Protein AF-A0A532AJ25-F1 (afdb_monomer_lite)

Structure (mmCIF, N/CA/C/O backbone):
data_AF-A0A532AJ25-F1
#
_entry.id   AF-A0A532AJ25-F1
#
loop_
_atom_site.group_PDB
_atom_site.id
_atom_site.type_symbol
_atom_site.label_atom_id
_atom_site.label_alt_id
_atom_site.label_comp_id
_atom_site.label_asym_id
_atom_site.label_entity_id
_atom_site.label_seq_id
_atom_site.pdbx_PDB_ins_code
_atom_site.Cartn_x
_atom_site.Cartn_y
_atom_site.Cartn_z
_atom_site.occupancy
_atom_site.B_iso_or_equiv
_atom_site.auth_seq_id
_atom_site.auth_comp_id
_atom_site.auth_asym_id
_atom_site.auth_atom_id
_atom_site.pdbx_PDB_model_num
ATOM 1 N N . MET A 1 1 ? 5.134 -1.542 -18.037 1.00 75.62 1 MET A N 1
ATOM 2 C CA . MET A 1 1 ? 4.747 -2.971 -17.939 1.00 75.62 1 MET A CA 1
ATOM 3 C C . MET A 1 1 ? 3.757 -3.030 -16.807 1.00 75.62 1 MET A C 1
ATOM 5 O O . MET A 1 1 ? 4.047 -2.468 -15.759 1.00 75.62 1 MET A O 1
ATOM 9 N N . LEU A 1 2 ? 2.592 -3.623 -17.050 1.00 82.00 2 LEU A N 1
ATOM 10 C CA . LEU A 1 2 ? 1.502 -3.591 -16.088 1.00 82.00 2 LEU A CA 1
ATOM 11 C C . LEU A 1 2 ? 1.689 -4.702 -15.052 1.00 82.00 2 LEU A C 1
ATOM 13 O O . LEU A 1 2 ? 1.893 -5.858 -15.427 1.00 82.00 2 LEU A O 1
ATOM 17 N N . TYR A 1 3 ? 1.611 -4.348 -13.775 1.00 87.56 3 TYR A N 1
ATOM 18 C CA . TYR A 1 3 ? 1.651 -5.291 -12.664 1.00 87.56 3 TYR A CA 1
ATOM 19 C C . TYR A 1 3 ? 0.387 -5.159 -11.823 1.00 87.56 3 TYR A C 1
ATOM 21 O O . TYR A 1 3 ? -0.218 -4.089 -11.744 1.00 87.56 3 TYR A O 1
ATOM 29 N N . THR A 1 4 ? 0.023 -6.246 -11.154 1.00 91.00 4 THR A N 1
ATOM 30 C CA . THR A 1 4 ? -1.013 -6.235 -10.123 1.00 91.00 4 THR A CA 1
ATOM 31 C C . THR A 1 4 ? -0.334 -6.287 -8.764 1.00 91.00 4 THR A C 1
ATOM 33 O O . THR A 1 4 ? 0.335 -7.266 -8.433 1.00 91.00 4 THR A O 1
ATOM 36 N N . LEU A 1 5 ? -0.496 -5.227 -7.978 1.00 90.62 5 LEU A N 1
ATOM 37 C CA . LEU A 1 5 ? -0.133 -5.205 -6.571 1.00 90.62 5 LEU A CA 1
ATOM 38 C C . LEU A 1 5 ? -1.257 -5.876 -5.780 1.00 90.62 5 LEU A C 1
ATOM 40 O O . LEU A 1 5 ? -2.369 -5.354 -5.719 1.00 90.62 5 LEU A O 1
ATOM 44 N N . VAL A 1 6 ? -0.961 -7.032 -5.193 1.00 92.19 6 VAL A N 1
ATOM 45 C CA . VAL A 1 6 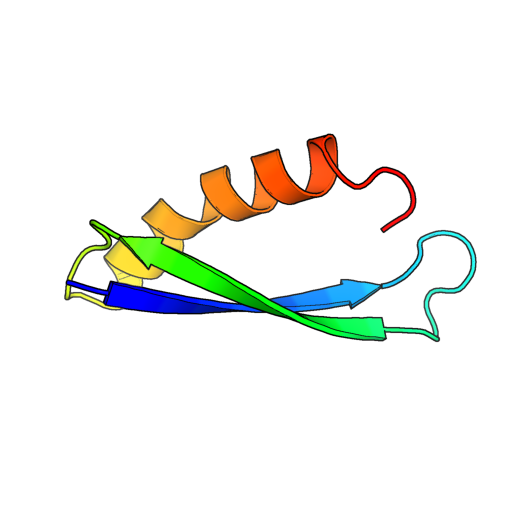? -1.886 -7.761 -4.322 1.00 92.19 6 VAL A CA 1
ATOM 46 C C . VAL A 1 6 ? -1.535 -7.445 -2.873 1.00 92.19 6 VAL A C 1
ATOM 48 O O . VAL A 1 6 ? -0.391 -7.623 -2.456 1.00 92.19 6 VAL A O 1
ATOM 51 N N . MET A 1 7 ? -2.511 -6.962 -2.114 1.00 92.06 7 MET A N 1
ATOM 52 C CA . MET A 1 7 ? -2.367 -6.540 -0.722 1.00 92.06 7 MET A CA 1
ATOM 53 C C . MET A 1 7 ? -3.368 -7.298 0.142 1.00 92.06 7 MET A C 1
ATOM 55 O O . MET A 1 7 ? -4.504 -7.509 -0.271 1.00 92.06 7 MET A O 1
ATOM 59 N N . MET A 1 8 ? -2.965 -7.675 1.352 1.00 92.00 8 MET A N 1
ATOM 60 C CA . MET A 1 8 ? -3.885 -8.118 2.396 1.00 92.00 8 MET A CA 1
ATOM 61 C C . MET A 1 8 ? -4.031 -6.970 3.389 1.00 92.00 8 MET A C 1
ATOM 63 O O . MET A 1 8 ? -3.037 -6.546 3.977 1.00 92.00 8 MET A O 1
ATOM 67 N N . VAL A 1 9 ? -5.243 -6.447 3.528 1.00 90.38 9 VAL A N 1
ATOM 68 C CA . VAL A 1 9 ? -5.557 -5.289 4.380 1.00 90.38 9 VAL A CA 1
ATOM 69 C C . VAL A 1 9 ? -6.616 -5.697 5.391 1.00 90.38 9 VAL A C 1
ATOM 71 O O . VAL A 1 9 ? -7.471 -6.512 5.057 1.00 90.38 9 VAL A O 1
ATOM 74 N N . CYS A 1 10 ? -6.571 -5.180 6.615 1.00 89.75 10 CYS A N 1
ATOM 75 C CA . CYS A 1 10 ? -7.475 -5.600 7.687 1.00 89.75 10 CYS A CA 1
ATOM 76 C C . CYS A 1 10 ? -8.111 -4.380 8.330 1.00 89.75 10 CYS A C 1
ATOM 78 O O . CYS A 1 10 ? -7.418 -3.411 8.600 1.00 89.75 10 CYS A O 1
ATOM 80 N N . LEU A 1 11 ? -9.406 -4.440 8.632 1.00 83.94 11 LEU A N 1
ATOM 81 C CA . LEU A 1 11 ? -10.042 -3.343 9.355 1.00 83.94 11 LEU A CA 1
ATOM 82 C C . LEU A 1 11 ? -9.429 -3.185 10.753 1.00 83.94 11 LEU A C 1
ATOM 84 O O . LEU A 1 11 ? -9.261 -4.153 11.495 1.00 83.94 11 LEU A O 1
ATOM 88 N N . THR A 1 12 ? -9.095 -1.953 11.117 1.00 83.38 12 THR A N 1
ATOM 89 C CA . THR A 1 12 ? -8.449 -1.628 12.400 1.00 83.38 12 THR A CA 1
ATOM 90 C C . THR A 1 12 ? -9.338 -1.902 13.613 1.00 83.38 12 THR A C 1
ATOM 92 O O . THR A 1 12 ? -8.834 -2.283 14.669 1.00 83.38 12 THR A O 1
ATOM 95 N N . ASP A 1 13 ? -10.652 -1.745 13.471 1.00 81.88 13 ASP A N 1
ATOM 96 C CA . ASP A 1 13 ? -11.65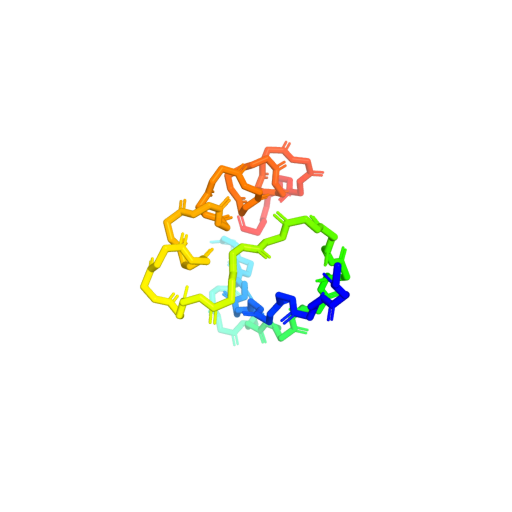6 -2.024 14.501 1.00 81.88 13 ASP A CA 1
ATOM 97 C C . ASP A 1 13 ? -12.100 -3.496 14.521 1.00 81.88 13 ASP A C 1
ATOM 99 O O . ASP A 1 13 ? -12.526 -4.003 15.562 1.00 81.88 13 ASP A O 1
ATOM 103 N N . VAL A 1 14 ? -11.949 -4.202 13.396 1.00 81.25 14 VAL A N 1
ATOM 104 C CA . VAL A 1 14 ? -12.265 -5.628 13.248 1.00 81.25 14 VAL A CA 1
ATOM 105 C C . VAL A 1 14 ? -11.121 -6.347 12.513 1.00 81.25 14 VAL A C 1
ATOM 107 O O . VAL A 1 14 ? -11.248 -6.726 11.350 1.00 81.25 14 VAL A O 1
ATOM 110 N N . PRO A 1 15 ? -9.987 -6.627 13.180 1.00 73.50 15 PRO A N 1
ATOM 111 C CA . PRO A 1 15 ? -8.801 -7.186 12.521 1.00 73.50 15 PRO A CA 1
ATOM 112 C C . PRO A 1 15 ? -8.995 -8.620 12.007 1.00 73.50 15 PRO A C 1
ATOM 114 O O . PRO A 1 15 ? -8.134 -9.153 11.316 1.00 73.50 15 PRO A O 1
ATOM 117 N N . GLN A 1 16 ? -10.116 -9.265 12.342 1.00 80.94 16 GLN A N 1
ATOM 118 C CA . GLN A 1 16 ? -10.479 -10.581 11.809 1.00 80.94 16 GLN A CA 1
ATOM 119 C C . GLN A 1 16 ? -11.080 -10.508 10.401 1.00 80.94 16 GLN A C 1
ATOM 121 O O . GLN A 1 16 ? -11.1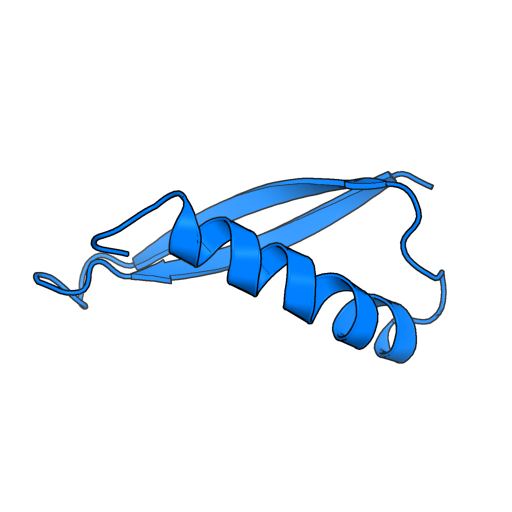26 -11.520 9.704 1.00 80.94 16 GLN A O 1
ATOM 126 N N . THR A 1 17 ? -11.520 -9.326 9.966 1.00 82.31 17 THR A N 1
ATOM 127 C CA . THR A 1 17 ? -11.971 -9.083 8.596 1.00 82.31 17 THR A CA 1
ATOM 128 C C . THR A 1 17 ? -10.818 -8.485 7.801 1.00 82.31 17 THR A C 1
ATOM 130 O O . THR A 1 17 ? -10.688 -7.266 7.681 1.00 82.31 17 THR A O 1
ATOM 133 N N . CYS A 1 18 ? -9.955 -9.368 7.300 1.00 89.56 18 CYS A N 1
ATOM 134 C CA . CYS A 1 18 ? -8.943 -9.021 6.314 1.00 89.56 18 CYS A CA 1
ATOM 135 C C . CYS A 1 18 ? -9.452 -9.324 4.907 1.00 89.56 18 CYS A C 1
ATOM 137 O O . CYS A 1 18 ? -10.116 -10.335 4.672 1.00 89.56 18 CYS A O 1
ATOM 139 N N . GLU A 1 19 ? -9.100 -8.471 3.960 1.00 89.62 19 GLU A N 1
ATOM 140 C CA . GLU A 1 19 ? -9.504 -8.581 2.570 1.00 89.62 19 GLU A CA 1
ATOM 141 C C . GLU A 1 19 ? -8.281 -8.543 1.662 1.00 89.62 19 GLU A C 1
ATOM 143 O O . GLU A 1 19 ? -7.327 -7.793 1.885 1.00 89.62 19 GLU A O 1
ATOM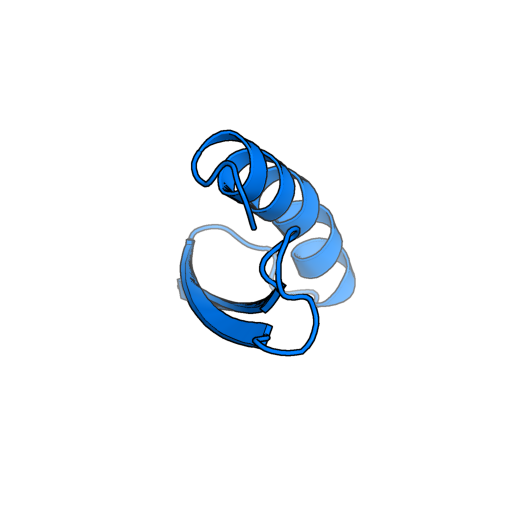 148 N N . GLN A 1 20 ? -8.328 -9.348 0.603 1.00 91.06 20 GLN A N 1
ATOM 149 C CA . GLN A 1 20 ? -7.381 -9.222 -0.490 1.00 91.06 20 GLN A CA 1
ATOM 150 C C . GLN A 1 20 ? -7.821 -8.067 -1.390 1.00 91.06 20 GLN A C 1
ATOM 152 O O . GLN A 1 20 ? -8.941 -8.047 -1.903 1.00 91.06 20 GLN A O 1
ATOM 157 N N . ARG A 1 21 ? -6.925 -7.107 -1.595 1.00 89.94 21 ARG A N 1
ATOM 158 C CA . ARG A 1 21 ? -7.111 -5.969 -2.491 1.00 89.94 21 ARG A CA 1
ATOM 159 C C . ARG A 1 21 ? -6.095 -6.034 -3.612 1.00 89.94 21 ARG A C 1
ATOM 161 O O . ARG A 1 21 ? -4.920 -6.311 -3.392 1.00 89.94 21 ARG A O 1
ATOM 168 N N . GLU A 1 22 ? -6.563 -5.764 -4.819 1.00 92.62 22 GLU A N 1
ATOM 169 C CA . GLU A 1 22 ? -5.745 -5.779 -6.022 1.00 92.62 22 GLU A CA 1
ATOM 170 C C . GLU A 1 22 ? -5.731 -4.385 -6.632 1.00 92.62 22 GLU A C 1
ATOM 172 O O . GLU A 1 22 ? -6.780 -3.787 -6.868 1.00 92.62 22 GLU A O 1
ATOM 177 N N . GLN A 1 23 ? -4.533 -3.864 -6.877 1.00 88.94 23 GLN A N 1
ATOM 178 C CA . GLN A 1 23 ? -4.322 -2.555 -7.473 1.00 88.94 23 GLN A CA 1
ATOM 179 C C . GLN A 1 23 ? -3.430 -2.706 -8.701 1.00 88.94 23 GLN A C 1
ATOM 181 O O . GLN A 1 23 ? -2.291 -3.163 -8.608 1.00 88.94 23 GLN A O 1
ATOM 186 N N . MET A 1 24 ? -3.928 -2.293 -9.865 1.00 91.19 24 MET A N 1
ATOM 187 C CA . MET A 1 24 ? -3.088 -2.200 -11.056 1.00 91.19 24 MET A CA 1
ATOM 188 C C . MET A 1 24 ? -2.098 -1.050 -10.897 1.00 91.19 24 MET A C 1
ATOM 190 O O . MET A 1 24 ? -2.478 0.068 -10.534 1.00 91.19 24 MET A O 1
ATOM 194 N N . VAL A 1 25 ? -0.832 -1.339 -11.177 1.00 90.06 25 VAL A N 1
ATOM 195 C CA . VAL A 1 25 ? 0.282 -0.397 -11.089 1.00 90.06 25 VAL A CA 1
ATOM 196 C C . VAL A 1 25 ? 1.132 -0.514 -12.350 1.00 90.06 25 VAL A C 1
ATOM 198 O O . VAL A 1 25 ? 1.411 -1.6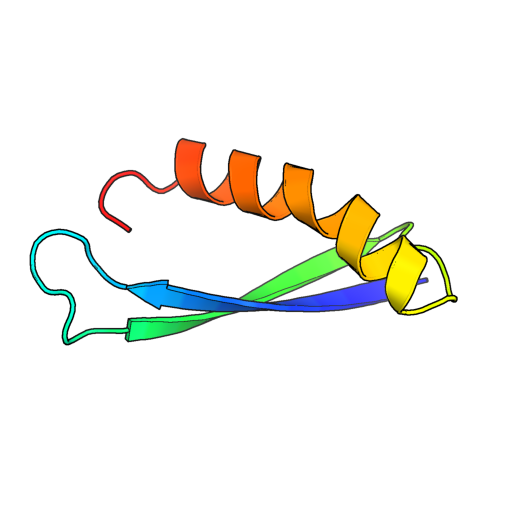09 -12.841 1.00 90.06 25 VAL A O 1
ATOM 201 N N . ASP A 1 26 ? 1.527 0.630 -12.898 1.00 90.88 26 ASP A N 1
ATOM 202 C CA . ASP A 1 26 ? 2.431 0.695 -14.044 1.00 90.88 26 ASP A CA 1
ATOM 203 C C . ASP A 1 26 ? 3.807 1.199 -13.604 1.00 90.88 26 ASP A C 1
ATOM 205 O O . ASP A 1 26 ? 3.962 1.836 -12.561 1.00 90.88 26 ASP A O 1
ATOM 209 N N . GLY A 1 27 ? 4.817 0.891 -14.410 1.00 87.06 27 GLY A N 1
ATOM 210 C CA . GLY A 1 27 ? 6.167 1.418 -14.231 1.00 87.06 27 GLY A CA 1
ATOM 211 C C . GLY A 1 27 ? 6.997 0.745 -13.137 1.00 87.06 27 GLY A C 1
ATOM 212 O O . GLY A 1 27 ? 8.078 1.246 -12.832 1.00 87.06 27 GLY A O 1
ATOM 213 N N . LEU A 1 28 ? 6.553 -0.385 -12.572 1.00 90.56 28 LEU A N 1
ATOM 214 C CA . LEU A 1 28 ? 7.399 -1.159 -11.660 1.00 90.56 28 LEU A CA 1
ATOM 215 C C . LEU A 1 28 ? 8.558 -1.836 -12.403 1.00 90.56 28 LEU A C 1
ATOM 217 O O . LEU A 1 28 ? 8.450 -2.242 -13.567 1.00 90.56 28 LEU A O 1
ATOM 221 N N . ALA A 1 29 ? 9.676 -1.973 -11.695 1.00 91.94 29 ALA A N 1
ATOM 222 C CA . ALA A 1 29 ? 10.846 -2.690 -12.168 1.00 91.94 29 ALA A CA 1
ATOM 223 C C . ALA A 1 29 ? 10.531 -4.167 -12.452 1.00 91.94 29 ALA A C 1
ATOM 225 O O . ALA A 1 29 ? 9.696 -4.788 -11.807 1.00 91.94 29 ALA A O 1
ATOM 226 N N . MET A 1 30 ? 11.261 -4.754 -13.400 1.00 88.81 30 MET A N 1
ATOM 227 C CA . MET A 1 30 ? 11.135 -6.178 -13.736 1.00 88.81 30 MET A CA 1
ATOM 228 C C . MET A 1 30 ? 11.796 -7.098 -12.707 1.00 88.81 30 MET A C 1
ATOM 230 O O . MET A 1 30 ? 11.420 -8.258 -12.566 1.00 88.81 30 MET A O 1
ATOM 234 N N . ASN A 1 31 ? 12.777 -6.576 -11.966 1.00 92.56 31 ASN A N 1
ATOM 235 C CA . ASN A 1 31 ? 13.369 -7.289 -10.846 1.00 92.56 31 ASN A CA 1
ATOM 236 C C . ASN A 1 31 ? 12.392 -7.291 -9.652 1.00 92.56 31 ASN A C 1
ATOM 238 O O . ASN A 1 31 ? 12.038 -6.204 -9.187 1.00 92.56 31 ASN A O 1
ATOM 242 N N . PRO A 1 32 ? 12.013 -8.461 -9.101 1.00 87.56 32 PRO A N 1
ATOM 243 C CA . PRO A 1 32 ? 11.026 -8.540 -8.023 1.00 87.56 32 PRO A CA 1
ATOM 244 C C . PRO A 1 32 ? 11.410 -7.769 -6.756 1.00 87.56 32 PRO A C 1
ATOM 246 O O . PRO A 1 32 ? 10.560 -7.123 -6.149 1.00 87.56 32 PRO A O 1
ATOM 249 N N . GLY A 1 33 ? 12.689 -7.793 -6.367 1.00 92.44 33 GLY A N 1
ATOM 250 C CA . GLY A 1 33 ? 13.163 -7.076 -5.182 1.00 92.44 33 GLY A CA 1
ATOM 251 C C . GLY A 1 33 ? 13.050 -5.562 -5.354 1.00 92.44 33 GLY A C 1
ATOM 252 O O . GLY A 1 33 ? 12.548 -4.865 -4.475 1.00 92.44 33 GLY A O 1
ATOM 253 N N . THR A 1 34 ? 13.445 -5.046 -6.519 1.00 94.19 34 THR A N 1
ATOM 254 C CA . THR A 1 34 ? 13.288 -3.621 -6.842 1.00 94.19 34 THR A CA 1
ATOM 255 C C . THR A 1 34 ? 11.815 -3.220 -6.959 1.00 94.19 34 THR A C 1
ATOM 257 O O . THR A 1 34 ? 11.435 -2.172 -6.441 1.00 94.19 34 THR A O 1
ATOM 260 N N . ALA A 1 35 ? 10.977 -4.056 -7.581 1.00 92.12 35 ALA A N 1
ATOM 261 C CA . ALA A 1 35 ? 9.537 -3.822 -7.696 1.00 92.12 35 ALA A CA 1
ATOM 262 C C . ALA A 1 35 ? 8.865 -3.732 -6.320 1.00 92.12 35 ALA A C 1
ATOM 264 O O . ALA A 1 35 ? 8.065 -2.831 -6.081 1.00 92.12 35 ALA A O 1
ATOM 265 N N . PHE A 1 36 ? 9.239 -4.619 -5.392 1.00 90.94 36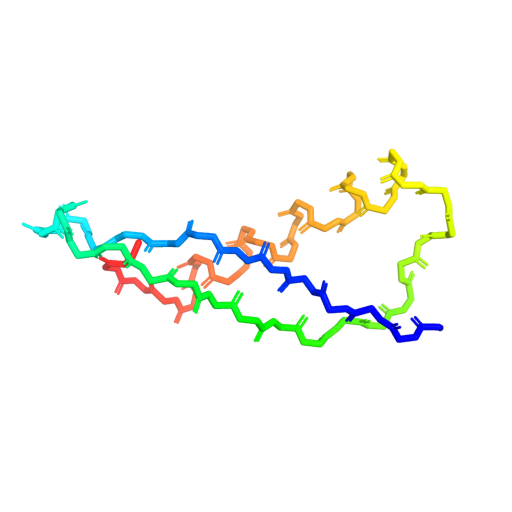 PHE A N 1
ATOM 266 C CA . PHE A 1 36 ? 8.731 -4.611 -4.022 1.00 90.94 36 PHE A CA 1
ATOM 267 C C . PHE A 1 36 ? 9.071 -3.311 -3.285 1.00 90.94 36 PHE A C 1
ATOM 269 O O . PHE A 1 36 ? 8.199 -2.725 -2.644 1.00 90.94 36 PHE A O 1
ATOM 276 N N . MET A 1 37 ? 10.312 -2.827 -3.419 1.00 94.75 37 MET A N 1
ATOM 277 C CA . MET A 1 37 ? 10.736 -1.550 -2.832 1.00 94.75 37 MET A CA 1
ATOM 278 C C . MET A 1 37 ? 9.970 -0.363 -3.428 1.00 94.75 37 MET A C 1
ATOM 280 O O . MET A 1 37 ? 9.564 0.539 -2.700 1.00 94.75 37 MET A O 1
ATOM 284 N N . GLN A 1 38 ? 9.732 -0.374 -4.740 1.00 94.06 38 GLN A N 1
ATOM 285 C CA . GLN A 1 38 ? 8.950 0.656 -5.430 1.00 94.06 38 GLN A CA 1
ATOM 286 C C . GLN A 1 38 ? 7.455 0.612 -5.082 1.00 94.06 38 GLN A C 1
ATOM 288 O O . GLN A 1 38 ? 6.795 1.648 -5.118 1.00 94.06 38 GLN A O 1
ATOM 293 N N . ALA A 1 39 ? 6.920 -0.556 -4.720 1.00 93.19 39 ALA A N 1
ATOM 294 C CA . ALA A 1 39 ? 5.530 -0.707 -4.304 1.00 93.19 39 ALA A CA 1
ATOM 295 C C . ALA A 1 39 ? 5.253 -0.138 -2.901 1.00 93.19 39 ALA A C 1
ATOM 297 O O . ALA A 1 39 ? 4.134 0.299 -2.645 1.00 93.19 39 ALA A O 1
ATOM 298 N N . GLN A 1 40 ? 6.253 -0.084 -2.010 1.00 93.00 40 GLN A N 1
ATOM 299 C CA . GLN A 1 40 ? 6.090 0.421 -0.635 1.00 93.00 40 GLN A CA 1
ATOM 300 C C . GLN A 1 40 ? 5.404 1.800 -0.545 1.00 93.00 40 GLN A C 1
ATOM 302 O O . GLN A 1 40 ? 4.402 1.911 0.163 1.00 93.00 40 GLN A O 1
ATOM 307 N N . PRO A 1 41 ? 5.850 2.855 -1.261 1.00 94.06 41 PRO A N 1
ATOM 308 C CA . PRO A 1 41 ? 5.172 4.154 -1.215 1.00 94.06 41 PRO A CA 1
ATOM 309 C C . PRO A 1 41 ? 3.749 4.125 -1.797 1.00 94.06 41 PRO A C 1
ATOM 311 O O . PRO A 1 41 ? 2.921 4.949 -1.411 1.00 94.06 41 PRO A O 1
ATOM 314 N N . LEU A 1 42 ? 3.438 3.187 -2.701 1.00 93.12 42 LEU A N 1
ATOM 315 C CA . LEU A 1 42 ? 2.084 3.019 -3.241 1.00 93.12 42 LEU A CA 1
ATOM 316 C C . LEU A 1 42 ? 1.138 2.459 -2.174 1.00 93.12 42 LEU A C 1
ATOM 318 O O . LEU A 1 42 ? 0.025 2.960 -2.031 1.00 93.12 42 LEU A O 1
ATOM 322 N N . VAL A 1 43 ? 1.605 1.480 -1.393 1.00 91.94 43 VAL A N 1
ATOM 323 C CA . VAL A 1 43 ? 0.871 0.947 -0.234 1.00 91.94 43 VAL A CA 1
ATOM 324 C C . VAL A 1 43 ? 0.676 2.037 0.822 1.00 91.94 43 VAL A C 1
ATOM 326 O O . VAL A 1 43 ? -0.435 2.216 1.309 1.00 91.94 43 VAL A O 1
ATOM 329 N N . ALA A 1 44 ? 1.718 2.817 1.129 1.00 92.19 44 ALA A N 1
ATOM 330 C CA . ALA A 1 44 ? 1.621 3.912 2.098 1.00 92.19 44 ALA A CA 1
ATOM 331 C C . ALA A 1 44 ? 0.535 4.932 1.708 1.00 92.19 44 ALA A C 1
ATOM 333 O O . ALA A 1 44 ? -0.343 5.246 2.510 1.00 92.19 44 ALA A O 1
ATOM 334 N N . ARG A 1 45 ? 0.523 5.374 0.444 1.00 93.06 45 ARG A N 1
ATOM 335 C CA . ARG A 1 45 ? -0.516 6.275 -0.079 1.00 93.06 45 ARG A CA 1
ATOM 336 C C . ARG A 1 45 ? -1.908 5.635 -0.076 1.00 93.06 45 ARG A C 1
ATOM 338 O O . ARG A 1 45 ? -2.912 6.324 0.109 1.00 93.06 45 ARG A O 1
ATOM 345 N N . TRP A 1 46 ? -1.992 4.327 -0.313 1.00 91.88 46 TRP A N 1
ATOM 346 C CA . TRP A 1 46 ? -3.261 3.607 -0.244 1.00 91.88 46 TRP A CA 1
ATOM 347 C C . TRP A 1 46 ? -3.847 3.671 1.173 1.00 91.88 46 TRP A C 1
ATOM 349 O O . TRP A 1 46 ? -5.007 4.048 1.314 1.00 91.88 46 TRP A O 1
ATOM 359 N N . ILE A 1 47 ? -3.036 3.438 2.211 1.00 90.00 47 ILE A N 1
ATOM 360 C CA . ILE A 1 47 ? -3.460 3.536 3.621 1.00 90.00 47 ILE A CA 1
ATOM 361 C C . ILE A 1 47 ? -3.960 4.952 3.947 1.00 90.00 47 ILE A C 1
ATOM 363 O O . ILE A 1 47 ? -5.040 5.112 4.511 1.00 90.00 47 ILE A O 1
ATOM 367 N N . GLU A 1 48 ? -3.233 5.993 3.527 1.00 92.19 48 GLU A N 1
ATOM 368 C CA . GLU A 1 48 ? -3.637 7.395 3.746 1.00 92.19 48 GLU A CA 1
ATOM 369 C C . GLU A 1 48 ? -5.002 7.738 3.124 1.00 92.19 48 GLU A C 1
ATOM 371 O O . GLU A 1 48 ? -5.722 8.601 3.626 1.00 92.19 48 GLU A O 1
ATOM 376 N N . THR A 1 49 ? -5.365 7.070 2.027 1.00 92.38 49 THR A N 1
ATOM 377 C CA . THR A 1 49 ? -6.631 7.295 1.310 1.00 92.38 49 THR A CA 1
ATOM 378 C C . THR A 1 49 ? -7.764 6.369 1.758 1.00 92.38 49 THR A C 1
ATOM 380 O O . THR A 1 49 ? -8.910 6.607 1.378 1.00 92.38 49 THR A O 1
ATOM 383 N N . HIS A 1 50 ? -7.474 5.364 2.592 1.00 90.44 50 HIS A N 1
ATOM 384 C CA . HIS A 1 50 ? -8.433 4.380 3.108 1.00 90.44 50 HIS A CA 1
ATOM 385 C C . HIS A 1 50 ? -8.367 4.303 4.644 1.00 90.44 50 HIS A C 1
ATOM 387 O O . HIS A 1 50 ? -8.019 3.259 5.199 1.00 90.44 50 HIS A O 1
ATOM 393 N N . PRO A 1 51 ? -8.699 5.395 5.358 1.00 85.62 51 PRO A N 1
ATOM 394 C CA . PRO A 1 51 ? -8.648 5.404 6.814 1.00 85.62 51 PRO A CA 1
ATOM 395 C C . PRO A 1 51 ? -9.602 4.354 7.400 1.00 85.62 51 PRO A C 1
ATOM 397 O O . PRO A 1 51 ? -10.761 4.266 6.995 1.00 85.62 51 PRO A O 1
ATOM 400 N N . GLY A 1 52 ? -9.115 3.580 8.370 1.00 83.88 52 GLY A N 1
ATOM 401 C CA . GLY A 1 52 ? -9.871 2.507 9.026 1.00 83.88 52 GLY A CA 1
ATOM 402 C C . GLY A 1 52 ? -9.450 1.095 8.607 1.00 83.88 52 GLY A C 1
ATOM 403 O O . GLY A 1 52 ? -9.772 0.152 9.330 1.00 83.88 52 GLY A O 1
ATOM 404 N N . TYR A 1 53 ? -8.696 0.961 7.512 1.00 74.31 53 TYR A N 1
ATOM 405 C CA . TYR A 1 53 ? -7.951 -0.249 7.135 1.00 74.31 53 TYR A CA 1
ATOM 406 C C . TYR A 1 53 ? -6.502 -0.224 7.644 1.00 74.31 53 TYR A C 1
ATOM 408 O O . TYR A 1 53 ? -6.049 0.852 8.101 1.00 74.31 53 TYR A O 1
#

Secondary structure (DSSP, 8-state):
-EEEEEEEEE-SS-TT-EEEEEEEEES--SSHHHHHHHHHHHHHHHHHHSTT-

pLDDT: mean 88.92, std 5.05, range [73.5, 94.75]

Radius of gyration: 12.27 Å; chains: 1; bounding box: 26×18×32 Å

Foldseek 3Di:
DKDKDWDWAAFPVGRVDIDIDIDIDPDADPDPVRSVVVCVVVVVVVCVVDPRD

Sequence (53 aa):
MLYTLVMMVCLTDVPQTCEQREQMVDGLAMNPGTAFMQAQPLVARWIETHPGY